Protein AF-A0A519G2T6-F1 (afdb_monomer_lite)

pLDDT: mean 92.82, std 3.71, range [76.06, 97.19]

Foldseek 3Di:
DDDDDDDDDDDDDDPDDDPDDKDKDQPADADDPVDHDPDDDDDDPVDFDWDWDQDPVRGIMTITD

Radius of gyration: 14.38 Å; chains: 1; bounding box: 33×21×44 Å

Structure (mmCIF, N/CA/C/O backbone):
data_AF-A0A519G2T6-F1
#
_entry.id   AF-A0A519G2T6-F1
#
loop_
_atom_site.group_PDB
_atom_site.id
_atom_site.type_symbol
_atom_site.label_atom_id
_atom_site.label_alt_id
_atom_site.label_comp_id
_atom_site.label_asym_id
_atom_site.label_entity_id
_atom_site.label_seq_id
_atom_site.pdbx_PDB_ins_code
_atom_site.Cartn_x
_atom_site.Cartn_y
_atom_site.Cartn_z
_atom_site.occupancy
_atom_site.B_iso_or_equiv
_atom_site.auth_seq_id
_atom_site.auth_comp_id
_atom_site.auth_asym_id
_atom_site.auth_atom_id
_atom_site.pdbx_PDB_model_num
ATOM 1 N N . MET A 1 1 ? 2.817 4.998 -26.401 1.00 76.06 1 MET A N 1
ATOM 2 C CA . MET A 1 1 ? 2.856 5.002 -24.918 1.00 76.06 1 MET A CA 1
ATOM 3 C C . MET A 1 1 ? 1.513 5.472 -24.385 1.00 76.06 1 MET A C 1
ATOM 5 O O . MET A 1 1 ? 0.965 6.410 -24.952 1.00 76.06 1 MET A O 1
ATOM 9 N N . LYS A 1 2 ? 0.979 4.838 -23.335 1.00 91.19 2 LYS A N 1
ATOM 10 C CA . LYS A 1 2 ? -0.272 5.244 -22.674 1.00 91.19 2 LYS A CA 1
ATOM 11 C C . LYS A 1 2 ? 0.042 5.630 -21.232 1.00 91.19 2 LYS A C 1
ATOM 13 O O . LYS A 1 2 ? 0.705 4.871 -20.536 1.00 91.19 2 LYS A O 1
ATOM 18 N N . ARG A 1 3 ? -0.437 6.793 -20.793 1.00 94.81 3 ARG A N 1
ATOM 19 C CA . ARG A 1 3 ? -0.398 7.214 -19.388 1.00 94.81 3 ARG A CA 1
ATOM 20 C C . ARG A 1 3 ? -1.794 7.060 -18.808 1.00 94.81 3 ARG A C 1
ATOM 22 O O . ARG A 1 3 ? -2.765 7.481 -19.432 1.00 94.81 3 ARG A O 1
ATOM 29 N N . LEU A 1 4 ? -1.884 6.443 -17.638 1.00 95.44 4 LEU A N 1
ATOM 30 C CA . LEU A 1 4 ? -3.139 6.208 -16.937 1.00 95.44 4 LEU A CA 1
ATOM 31 C C . LEU A 1 4 ? -3.119 6.916 -15.585 1.00 95.44 4 LEU A C 1
ATOM 33 O O . LEU A 1 4 ? -2.072 7.011 -14.946 1.00 95.44 4 LEU A O 1
ATOM 37 N N . ARG A 1 5 ? -4.292 7.385 -15.162 1.00 95.75 5 ARG A N 1
ATOM 38 C CA . ARG A 1 5 ? -4.595 7.711 -13.770 1.00 95.75 5 ARG A CA 1
ATOM 39 C C . ARG A 1 5 ? -5.640 6.704 -13.311 1.00 95.75 5 ARG A C 1
ATOM 41 O O . ARG A 1 5 ? -6.647 6.534 -13.992 1.00 95.75 5 ARG A O 1
ATOM 48 N N . ILE A 1 6 ? -5.367 6.029 -12.204 1.00 95.44 6 ILE A N 1
ATOM 49 C CA . ILE A 1 6 ? -6.235 5.005 -11.625 1.00 95.44 6 ILE A CA 1
ATOM 50 C C . ILE A 1 6 ? -6.586 5.470 -10.216 1.00 95.44 6 ILE A C 1
ATOM 52 O O . ILE A 1 6 ? -5.720 5.987 -9.512 1.00 95.44 6 ILE A O 1
ATOM 56 N N . GLU A 1 7 ? -7.851 5.3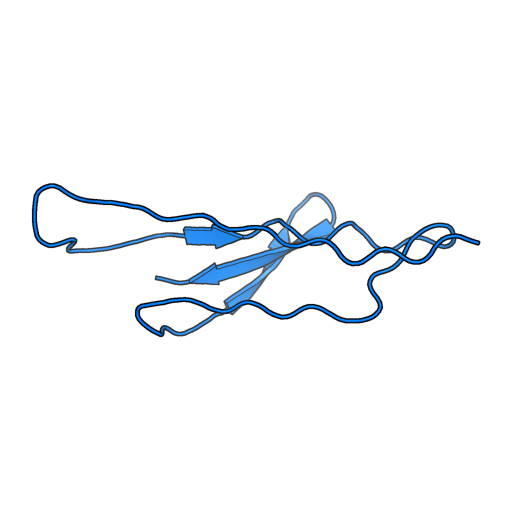24 -9.841 1.00 97.00 7 GLU A N 1
ATOM 57 C CA . GLU A 1 7 ? -8.375 5.710 -8.535 1.00 97.00 7 GLU A CA 1
ATOM 58 C C . GLU A 1 7 ? -9.110 4.511 -7.937 1.00 97.00 7 GLU A C 1
ATOM 60 O O . GLU A 1 7 ? -9.920 3.872 -8.613 1.00 97.00 7 GLU A O 1
ATOM 65 N N . HIS A 1 8 ? -8.786 4.189 -6.688 1.00 96.62 8 HIS A N 1
ATOM 66 C CA . HIS A 1 8 ? -9.403 3.110 -5.929 1.00 96.62 8 HIS A CA 1
ATOM 67 C C . HIS A 1 8 ? -10.037 3.712 -4.682 1.00 96.62 8 HIS A C 1
ATOM 69 O O . HIS A 1 8 ? -9.387 4.477 -3.975 1.00 96.62 8 HIS A O 1
ATOM 75 N N . ALA A 1 9 ? -11.286 3.346 -4.406 1.00 96.50 9 ALA A N 1
ATOM 76 C CA . ALA A 1 9 ? -11.990 3.754 -3.202 1.00 96.50 9 ALA A CA 1
ATOM 77 C C . ALA A 1 9 ? -12.526 2.509 -2.496 1.00 96.50 9 ALA A C 1
ATOM 79 O O . ALA A 1 9 ? -13.298 1.742 -3.072 1.00 96.50 9 ALA A O 1
ATOM 80 N N . THR A 1 10 ? -12.115 2.332 -1.244 1.00 95.62 10 THR A N 1
ATOM 81 C CA . THR A 1 10 ? -12.571 1.252 -0.368 1.00 95.62 10 THR A CA 1
ATOM 82 C C . THR A 1 10 ? -13.038 1.876 0.936 1.00 95.62 10 THR A C 1
ATOM 84 O O . THR A 1 10 ? -12.376 2.762 1.466 1.00 95.62 10 THR A O 1
ATOM 87 N N . GLY A 1 11 ? -14.175 1.421 1.458 1.00 94.00 11 GLY A N 1
ATOM 88 C CA . GLY A 1 11 ? -14.709 1.891 2.731 1.00 94.00 11 GLY A CA 1
ATOM 89 C C . GLY A 1 11 ? -15.380 0.761 3.495 1.00 94.00 11 GLY A C 1
ATOM 90 O O . GLY A 1 11 ? -16.008 -0.115 2.897 1.00 94.00 11 GLY A O 1
ATOM 91 N N . PHE A 1 12 ? -15.259 0.801 4.818 1.00 90.69 12 PHE A N 1
ATOM 92 C CA . PHE A 1 12 ? -15.842 -0.182 5.724 1.00 90.69 12 PHE A CA 1
ATOM 93 C C . PHE A 1 12 ? -16.866 0.496 6.633 1.00 90.69 12 PHE A C 1
ATOM 95 O O . PHE A 1 12 ? -16.669 1.625 7.077 1.00 90.69 12 PHE A O 1
ATOM 102 N N . ARG A 1 13 ? -17.979 -0.191 6.901 1.00 92.69 13 ARG A N 1
ATOM 103 C CA . ARG A 1 13 ? -18.978 0.234 7.887 1.00 92.69 13 ARG A CA 1
ATOM 104 C C . ARG A 1 13 ? -19.150 -0.874 8.904 1.00 92.69 13 ARG A C 1
ATOM 106 O O . ARG A 1 13 ? -19.475 -2.000 8.535 1.00 92.69 13 ARG A O 1
ATOM 113 N N . TYR A 1 14 ? -18.961 -0.529 10.166 1.00 90.12 14 TYR A N 1
ATOM 114 C CA . TYR A 1 14 ? -19.110 -1.443 11.286 1.00 90.12 14 TYR A CA 1
ATOM 115 C C . TYR A 1 14 ? -20.399 -1.120 12.045 1.00 90.12 14 TYR A C 1
ATOM 117 O O . TYR A 1 14 ? -20.885 0.008 12.013 1.00 90.12 14 TYR A O 1
ATOM 125 N N . GLN A 1 15 ? -20.977 -2.128 12.699 1.00 94.69 15 GLN A N 1
ATOM 126 C CA . GLN A 1 15 ? -22.198 -1.979 13.507 1.00 94.69 15 GLN A CA 1
ATOM 127 C C . GLN A 1 15 ? -21.946 -1.233 14.833 1.00 94.69 15 GLN A C 1
ATOM 129 O O . GLN A 1 15 ? -22.896 -0.870 15.518 1.00 94.69 15 GLN A O 1
ATOM 134 N N . GLY A 1 16 ? -20.682 -1.015 15.198 1.00 92.75 16 GLY A N 1
ATOM 135 C CA . GLY A 1 16 ? -20.255 -0.329 16.413 1.00 92.75 16 GLY A CA 1
ATOM 136 C C . GLY A 1 16 ? -18.762 -0.011 16.365 1.00 92.75 16 GLY A C 1
ATOM 137 O O . GLY A 1 16 ? -18.134 -0.150 15.311 1.00 92.75 16 GLY A O 1
ATOM 138 N N . ASP A 1 17 ? -18.212 0.397 17.507 1.00 89.56 17 ASP A N 1
ATOM 139 C CA . ASP A 1 17 ? -16.819 0.829 17.616 1.00 89.56 17 ASP A CA 1
ATOM 140 C C . ASP A 1 17 ? -15.833 -0.306 17.316 1.00 89.56 17 ASP A C 1
ATOM 142 O O . ASP A 1 17 ? -15.988 -1.447 17.764 1.00 89.56 17 ASP A O 1
ATOM 146 N N . VAL A 1 18 ? -14.790 0.025 16.557 1.00 86.88 18 VAL A N 1
ATOM 147 C CA . VAL A 1 18 ? -13.725 -0.905 16.177 1.00 86.88 18 VAL A CA 1
ATOM 148 C C . VAL A 1 18 ? -12.551 -0.726 17.132 1.00 86.88 18 VAL A C 1
ATOM 150 O O . VAL A 1 18 ? -11.983 0.357 17.218 1.00 86.88 18 VAL A O 1
ATOM 153 N N . GLY A 1 19 ? -12.183 -1.791 17.848 1.00 86.88 19 GLY A N 1
ATOM 154 C CA . GLY A 1 19 ? -11.077 -1.757 18.815 1.00 86.88 19 GLY A CA 1
ATOM 155 C C . GLY A 1 19 ? -9.682 -1.942 18.208 1.00 86.88 19 GLY A C 1
ATOM 156 O O . GLY A 1 19 ? -8.697 -1.598 18.852 1.00 86.88 19 GLY A O 1
ATO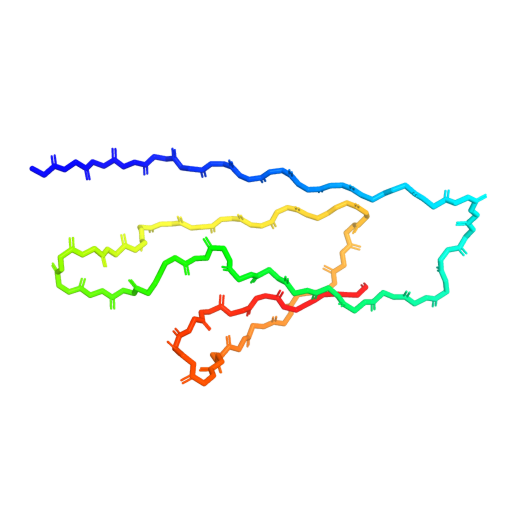M 157 N N . ALA A 1 20 ? -9.590 -2.502 17.000 1.00 85.50 20 ALA A N 1
ATOM 158 C CA . ALA A 1 20 ? -8.339 -2.666 16.265 1.00 85.50 20 ALA A CA 1
ATOM 159 C C . ALA A 1 20 ? -8.621 -2.833 14.770 1.00 85.50 20 ALA A C 1
ATOM 161 O O . ALA A 1 20 ? -9.629 -3.436 14.387 1.00 85.50 20 ALA A O 1
ATOM 162 N N . SER A 1 21 ? -7.704 -2.352 13.938 1.00 85.06 21 SER A N 1
ATOM 163 C CA . SER A 1 21 ? -7.708 -2.599 12.502 1.00 85.06 21 SER A CA 1
ATOM 164 C C . SER A 1 21 ? -6.315 -3.055 12.050 1.00 85.06 21 SER A C 1
ATOM 166 O O . SER A 1 21 ? -5.334 -2.835 12.749 1.00 85.06 21 SER A O 1
ATOM 168 N N . TYR A 1 22 ? -6.237 -3.793 10.941 1.00 91.19 22 TYR A N 1
ATOM 169 C CA . TYR A 1 22 ? -4.979 -4.314 10.390 1.00 91.19 22 TYR A CA 1
ATOM 170 C C . TYR A 1 22 ? -5.075 -4.271 8.869 1.00 91.19 22 TYR A C 1
ATOM 172 O O . TYR A 1 22 ? -5.338 -5.284 8.215 1.00 91.19 22 TYR A O 1
ATOM 180 N N . ASN A 1 23 ? -4.975 -3.071 8.304 1.00 94.62 23 ASN A N 1
ATOM 181 C CA . ASN A 1 23 ? -5.225 -2.863 6.886 1.00 94.62 23 ASN A CA 1
ATOM 182 C C . ASN A 1 23 ? -3.927 -2.865 6.089 1.00 94.62 23 ASN A C 1
ATOM 184 O O . ASN A 1 23 ? -2.903 -2.340 6.520 1.00 94.62 23 ASN A O 1
ATOM 188 N N . GLU A 1 24 ? -4.007 -3.404 4.875 1.00 96.56 24 GLU A N 1
ATOM 189 C CA . GLU A 1 24 ? -2.928 -3.352 3.900 1.00 96.56 24 GLU A CA 1
ATOM 190 C C . GLU A 1 24 ? -3.464 -2.971 2.523 1.00 96.56 24 GLU A C 1
ATOM 192 O O . GLU A 1 24 ? -4.346 -3.633 1.970 1.00 96.56 24 GLU A O 1
ATOM 197 N N . ALA A 1 25 ? -2.886 -1.934 1.924 1.00 96.12 25 ALA A N 1
ATOM 198 C CA . ALA A 1 25 ? -3.127 -1.574 0.537 1.00 96.12 25 ALA A CA 1
ATOM 199 C C . ALA A 1 25 ? -1.984 -2.087 -0.349 1.00 96.12 25 ALA A C 1
ATOM 201 O O . ALA A 1 25 ? -0.831 -1.678 -0.210 1.00 96.12 25 ALA A O 1
ATOM 202 N N . ARG A 1 26 ? -2.330 -2.959 -1.304 1.00 95.94 26 ARG A N 1
ATOM 203 C CA . ARG A 1 26 ? -1.426 -3.547 -2.314 1.00 95.94 26 ARG A CA 1
ATOM 204 C C . ARG A 1 26 ? -1.798 -3.081 -3.726 1.00 95.94 26 ARG A C 1
ATOM 206 O O . ARG A 1 26 ? -1.965 -3.878 -4.640 1.00 95.94 26 ARG A O 1
ATOM 213 N N . MET A 1 27 ? -2.025 -1.775 -3.868 1.00 94.62 27 MET A N 1
ATOM 214 C CA . MET A 1 27 ? -2.670 -1.176 -5.050 1.00 94.62 27 MET A CA 1
ATOM 215 C C . MET A 1 27 ? -1.686 -0.601 -6.075 1.00 94.62 27 MET A C 1
ATOM 217 O O . MET A 1 27 ? -2.102 -0.049 -7.092 1.00 94.62 27 MET A O 1
ATOM 221 N N . LEU A 1 28 ? -0.379 -0.698 -5.819 1.00 92.69 28 LEU A N 1
ATOM 222 C CA . LEU A 1 28 ? 0.640 -0.199 -6.735 1.00 92.69 28 LEU A CA 1
ATOM 223 C C . LEU A 1 28 ? 1.161 -1.340 -7.609 1.00 92.69 28 LEU A C 1
ATOM 225 O O . LEU A 1 28 ? 1.621 -2.346 -7.067 1.00 92.69 28 LEU A O 1
ATOM 229 N N . PRO A 1 29 ? 1.128 -1.203 -8.945 1.00 90.62 29 PRO A N 1
ATOM 230 C CA . PRO A 1 29 ? 1.728 -2.202 -9.810 1.00 90.62 29 PRO A CA 1
ATOM 231 C C . PRO A 1 29 ? 3.245 -2.248 -9.608 1.00 90.62 29 PRO A C 1
ATOM 233 O O . PRO A 1 29 ? 3.884 -1.222 -9.359 1.00 90.62 29 PRO A O 1
ATOM 236 N N . ASN A 1 30 ? 3.832 -3.430 -9.799 1.00 87.94 30 ASN A N 1
ATOM 237 C CA . ASN A 1 30 ? 5.283 -3.573 -9.831 1.00 87.94 30 ASN A CA 1
ATOM 238 C C . ASN A 1 30 ? 5.879 -2.753 -10.988 1.00 87.94 30 ASN A C 1
ATOM 240 O O . ASN A 1 30 ? 5.341 -2.732 -12.101 1.00 87.94 30 ASN A O 1
ATOM 244 N N . SER A 1 31 ? 7.014 -2.107 -10.717 1.00 86.81 31 SER A N 1
ATOM 245 C CA . SER A 1 31 ? 7.773 -1.365 -11.724 1.00 86.81 31 SER A CA 1
ATOM 246 C C . SER A 1 31 ? 8.625 -2.314 -12.569 1.00 86.81 31 SER A C 1
ATOM 248 O O . SER A 1 31 ? 9.376 -3.130 -12.043 1.00 86.81 31 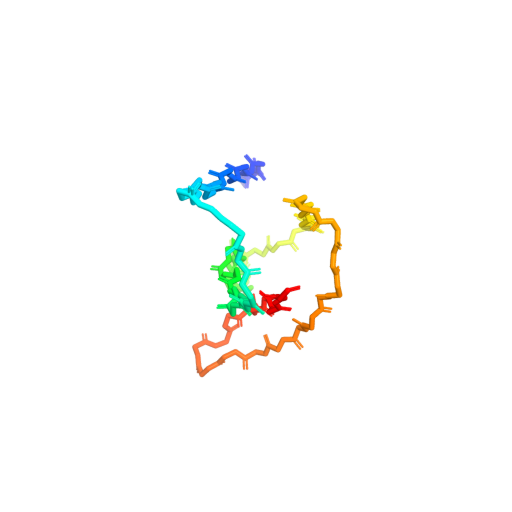SER A O 1
ATOM 250 N N . THR A 1 32 ? 8.516 -2.178 -13.885 1.00 89.00 32 THR A N 1
ATOM 251 C CA . THR A 1 32 ? 9.272 -2.885 -14.926 1.00 89.00 32 THR A CA 1
ATOM 252 C C . THR A 1 32 ? 9.642 -1.891 -16.030 1.00 89.00 32 THR A C 1
ATOM 254 O O . THR A 1 32 ? 9.097 -0.787 -16.080 1.00 89.00 32 THR A O 1
ATOM 257 N N . ASP A 1 33 ? 10.478 -2.296 -16.983 1.00 90.12 33 ASP A N 1
ATOM 258 C CA . ASP A 1 33 ? 10.849 -1.444 -18.126 1.00 90.12 33 ASP A CA 1
ATOM 259 C C . ASP A 1 33 ? 9.648 -1.042 -19.001 1.00 90.12 33 ASP A C 1
ATOM 261 O O . ASP A 1 33 ? 9.671 -0.027 -19.695 1.00 90.12 33 ASP A O 1
ATOM 265 N N . SER A 1 34 ? 8.572 -1.833 -18.959 1.00 91.81 34 SER A N 1
ATOM 266 C CA . SER A 1 34 ? 7.360 -1.615 -19.756 1.00 91.81 34 SER A CA 1
ATOM 267 C C . SER A 1 34 ? 6.242 -0.875 -19.007 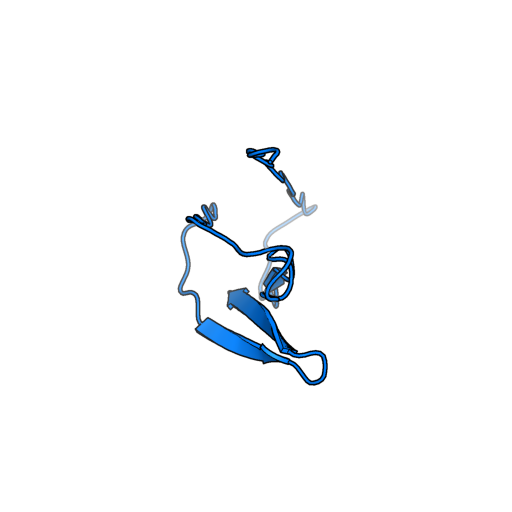1.00 91.81 34 SER A C 1
ATOM 269 O O . SER A 1 34 ? 5.311 -0.369 -19.637 1.00 91.81 34 SER A O 1
ATOM 271 N N . GLN A 1 35 ? 6.323 -0.794 -17.675 1.00 92.12 35 GLN A N 1
ATOM 272 C CA . GLN A 1 35 ? 5.290 -0.225 -16.809 1.00 92.12 35 GLN A CA 1
ATOM 273 C C . GLN A 1 35 ? 5.901 0.260 -15.497 1.00 92.12 35 GLN A C 1
ATOM 275 O O . GLN A 1 35 ? 6.502 -0.526 -14.778 1.00 92.12 35 GLN A O 1
ATOM 280 N N . PHE A 1 36 ? 5.668 1.516 -15.127 1.00 91.75 36 PHE A N 1
ATOM 281 C CA . PHE A 1 36 ? 6.132 2.059 -13.853 1.00 91.75 36 PHE A CA 1
ATOM 282 C C . PHE A 1 36 ? 5.159 3.103 -13.301 1.00 91.75 36 PHE A C 1
ATOM 284 O O . PHE A 1 36 ? 4.406 3.740 -14.043 1.00 91.75 36 PHE A O 1
ATOM 291 N N . VAL A 1 37 ? 5.176 3.272 -11.979 1.00 93.06 37 VAL A N 1
ATOM 292 C CA . VAL A 1 37 ? 4.361 4.266 -11.272 1.00 93.06 37 VAL A CA 1
ATOM 293 C C . VAL A 1 37 ? 5.083 5.612 -11.280 1.00 93.06 37 VAL A C 1
ATOM 295 O O . VAL A 1 37 ? 6.205 5.719 -10.797 1.00 93.06 37 VAL A O 1
ATOM 298 N N . LEU A 1 38 ? 4.430 6.648 -11.816 1.00 93.50 38 LEU A N 1
ATOM 299 C CA . LEU A 1 38 ? 4.956 8.022 -11.808 1.00 93.50 38 LEU A CA 1
ATOM 300 C C . LEU A 1 38 ? 4.765 8.711 -10.454 1.00 93.50 38 LEU A C 1
ATOM 302 O O . LEU A 1 38 ? 5.623 9.460 -10.002 1.00 93.50 38 LEU A O 1
ATOM 306 N N . SER A 1 39 ? 3.606 8.489 -9.841 1.00 93.94 39 SER A N 1
ATOM 307 C CA . SER A 1 39 ? 3.201 9.078 -8.569 1.00 93.94 39 SER A CA 1
ATOM 308 C C . SER A 1 39 ? 2.078 8.244 -7.967 1.00 93.94 39 SER A C 1
ATOM 310 O O . SER A 1 39 ? 1.237 7.728 -8.707 1.00 93.94 39 SER A O 1
ATOM 312 N N . SER A 1 40 ? 2.023 8.179 -6.644 1.00 94.31 40 SER A N 1
ATOM 313 C CA . SER A 1 40 ? 0.949 7.536 -5.890 1.00 94.31 40 SER A CA 1
ATOM 314 C C . SER A 1 40 ? 0.635 8.347 -4.641 1.00 94.31 40 SER A C 1
ATOM 316 O O . SER A 1 40 ? 1.553 8.879 -4.020 1.00 94.31 40 SER A O 1
ATOM 318 N N . GLN A 1 41 ? -0.637 8.388 -4.264 1.00 95.25 41 GLN A N 1
ATOM 319 C CA . GLN A 1 41 ? -1.121 8.980 -3.022 1.00 95.25 41 GLN A CA 1
ATOM 320 C C . GLN A 1 41 ? -2.094 7.996 -2.372 1.00 95.25 41 GLN A C 1
ATOM 322 O O . GLN A 1 41 ? -2.817 7.290 -3.077 1.00 95.25 41 GLN A O 1
ATOM 327 N N . LEU A 1 42 ? -2.062 7.933 -1.045 1.00 95.94 42 LEU A N 1
ATOM 328 C CA . LEU A 1 42 ? -2.978 7.151 -0.230 1.00 95.94 42 LEU A CA 1
ATOM 329 C C . LEU A 1 42 ? -3.586 8.098 0.800 1.00 95.94 42 LEU A C 1
ATOM 331 O O . LEU A 1 42 ? -2.865 8.620 1.645 1.00 95.94 42 LEU A O 1
ATOM 335 N N . ASP A 1 43 ? -4.894 8.303 0.699 1.00 96.88 43 ASP A N 1
ATOM 336 C CA . ASP A 1 43 ? -5.675 9.072 1.661 1.00 96.88 43 ASP A CA 1
ATOM 337 C C . ASP A 1 43 ? -6.505 8.091 2.496 1.00 96.88 43 ASP A C 1
ATOM 339 O O . ASP A 1 43 ? -7.160 7.201 1.947 1.00 96.88 43 ASP A O 1
ATOM 343 N N . ILE A 1 44 ? -6.442 8.223 3.821 1.00 95.69 44 ILE A N 1
ATOM 344 C CA . ILE A 1 44 ? -7.120 7.341 4.778 1.00 95.69 44 ILE A CA 1
ATOM 345 C C . ILE A 1 44 ? -7.911 8.217 5.742 1.00 95.69 44 ILE A C 1
ATOM 347 O O . ILE A 1 44 ? -7.376 9.188 6.274 1.00 95.69 44 ILE A O 1
ATOM 351 N N . GLU A 1 45 ? -9.171 7.851 5.966 1.00 94.19 45 GLU A N 1
ATOM 352 C CA . GLU A 1 45 ? -10.049 8.499 6.935 1.00 94.19 45 GLU A CA 1
ATOM 353 C C . GLU A 1 45 ? -10.706 7.425 7.823 1.00 94.19 45 GLU A C 1
ATOM 355 O O . GLU A 1 45 ? -11.362 6.525 7.279 1.00 94.19 45 GLU A O 1
ATOM 360 N N . PRO A 1 46 ? -10.559 7.492 9.162 1.00 90.88 46 PRO A N 1
ATOM 361 C CA . PRO A 1 46 ? -9.772 8.472 9.923 1.00 90.88 46 PRO A CA 1
ATOM 362 C C . PRO A 1 46 ? -8.261 8.367 9.672 1.00 90.88 46 PRO A C 1
ATOM 364 O O . PRO A 1 46 ? -7.741 7.291 9.387 1.00 90.88 46 PRO A O 1
ATOM 367 N N . SER A 1 47 ? -7.561 9.501 9.771 1.00 92.50 47 SER A N 1
ATOM 368 C CA . SER A 1 47 ? -6.110 9.563 9.551 1.00 92.50 47 SER A CA 1
ATOM 369 C C . SER A 1 47 ? -5.342 8.698 10.552 1.00 92.50 47 SER A C 1
ATOM 371 O O . SER A 1 47 ? -5.609 8.731 11.754 1.00 92.50 47 SER A O 1
ATOM 373 N N . THR A 1 48 ? -4.353 7.962 10.049 1.00 92.06 48 THR A N 1
ATOM 374 C CA . THR A 1 48 ? -3.492 7.078 10.837 1.00 92.06 48 THR A CA 1
ATOM 375 C C . THR A 1 48 ? -2.065 7.040 10.278 1.00 92.06 48 THR A C 1
ATOM 377 O O . THR A 1 48 ? -1.768 7.586 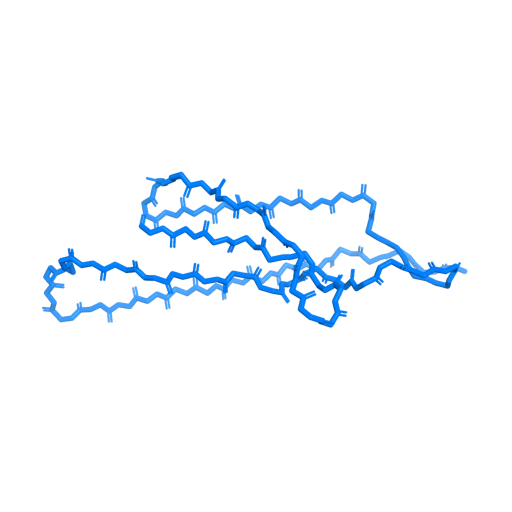9.210 1.00 92.06 48 THR A O 1
ATOM 380 N N . SER A 1 49 ? -1.157 6.411 11.020 1.00 93.88 49 SER A N 1
ATOM 381 C CA . SER A 1 49 ? 0.203 6.140 10.577 1.00 93.88 49 SER A CA 1
ATOM 382 C C . SER A 1 49 ? 0.229 5.087 9.468 1.00 93.88 49 SER A C 1
ATOM 384 O O . SER A 1 49 ? -0.534 4.124 9.478 1.00 93.88 49 SER A O 1
ATOM 386 N N . VAL A 1 50 ? 1.135 5.266 8.505 1.00 96.50 50 VAL A N 1
ATOM 387 C CA . VAL A 1 50 ? 1.296 4.337 7.384 1.00 96.50 50 VAL A CA 1
ATOM 388 C C . VAL A 1 50 ? 2.734 3.853 7.326 1.00 96.50 50 VAL A C 1
ATOM 390 O O . VAL A 1 50 ? 3.669 4.637 7.143 1.00 96.50 50 VAL A O 1
ATOM 393 N N . ASN A 1 51 ? 2.905 2.541 7.416 1.00 96.69 51 ASN A N 1
ATOM 394 C CA . ASN A 1 51 ? 4.179 1.864 7.237 1.00 96.69 51 ASN A CA 1
ATOM 395 C C . ASN A 1 51 ? 4.242 1.233 5.850 1.00 96.69 51 ASN A C 1
ATOM 397 O O . ASN A 1 51 ? 3.258 0.692 5.356 1.00 96.69 51 ASN A O 1
ATOM 401 N N . HIS A 1 52 ? 5.410 1.283 5.217 1.00 95.94 52 HIS A N 1
ATOM 402 C CA . HIS A 1 52 ? 5.592 0.729 3.880 1.00 95.94 52 HIS A CA 1
ATOM 403 C C . HIS A 1 52 ? 6.611 -0.400 3.897 1.00 95.94 52 HIS A C 1
ATOM 405 O O . HIS A 1 52 ? 7.675 -0.269 4.502 1.00 95.94 52 HIS A O 1
ATOM 411 N N . TYR A 1 53 ? 6.313 -1.480 3.181 1.00 95.56 53 TYR A N 1
ATOM 412 C CA . TYR A 1 53 ? 7.243 -2.588 2.991 1.00 95.56 53 TYR A CA 1
ATOM 413 C C . TYR A 1 53 ? 7.077 -3.221 1.602 1.00 95.56 53 TYR A C 1
ATOM 415 O O . TYR A 1 53 ? 6.124 -2.928 0.877 1.00 95.56 53 TYR A O 1
ATOM 423 N N . LEU A 1 54 ? 8.044 -4.049 1.201 1.00 94.75 54 LEU A N 1
ATOM 424 C CA . LEU A 1 54 ? 7.945 -4.879 -0.001 1.00 94.75 54 LEU A CA 1
ATOM 425 C C . LEU A 1 54 ? 7.557 -6.291 0.415 1.00 94.75 54 LEU A C 1
ATOM 427 O O . LEU A 1 54 ? 8.239 -6.892 1.247 1.00 94.75 54 LEU A O 1
ATOM 431 N N . ASP A 1 55 ? 6.468 -6.808 -0.143 1.00 93.50 55 ASP A N 1
ATOM 432 C CA . ASP A 1 55 ? 6.089 -8.197 0.090 1.00 93.50 55 ASP A CA 1
ATOM 433 C C . ASP A 1 55 ? 6.932 -9.169 -0.755 1.00 93.50 55 ASP A C 1
ATOM 435 O O . ASP A 1 55 ? 7.789 -8.779 -1.553 1.00 93.50 55 ASP A O 1
ATOM 439 N N . TYR A 1 56 ? 6.683 -10.466 -0.575 1.00 93.44 56 TYR A N 1
ATOM 440 C CA . TYR A 1 56 ? 7.387 -11.532 -1.291 1.00 93.44 56 TYR A CA 1
ATOM 441 C C . TYR A 1 56 ? 7.270 -11.427 -2.825 1.00 93.44 56 TYR A C 1
ATOM 443 O O . TYR A 1 56 ? 8.154 -11.886 -3.545 1.00 93.44 56 TYR A O 1
ATOM 451 N N . PHE A 1 57 ? 6.207 -10.799 -3.334 1.00 90.75 57 PHE A N 1
ATOM 452 C CA . PHE A 1 57 ? 5.957 -10.629 -4.766 1.00 90.75 57 PHE A CA 1
ATOM 453 C C . PHE A 1 57 ? 6.521 -9.308 -5.312 1.00 90.75 57 PHE A C 1
ATOM 455 O O . PHE A 1 57 ? 6.315 -8.977 -6.483 1.00 90.75 57 PHE A O 1
ATOM 462 N N . GLY A 1 58 ? 7.239 -8.546 -4.482 1.00 88.88 58 GLY A N 1
ATOM 463 C CA . GLY A 1 58 ? 7.815 -7.253 -4.840 1.00 88.88 58 GLY A CA 1
ATOM 464 C C . GLY A 1 58 ? 6.793 -6.118 -4.895 1.00 88.88 58 GLY A C 1
ATOM 465 O O . GLY A 1 58 ? 7.127 -5.030 -5.367 1.00 88.88 58 GLY A O 1
ATOM 466 N N . THR A 1 59 ? 5.567 -6.341 -4.416 1.00 91.56 59 THR A N 1
ATOM 467 C CA . THR A 1 59 ? 4.548 -5.297 -4.340 1.00 91.56 59 THR A CA 1
ATOM 468 C C . THR A 1 59 ? 4.849 -4.373 -3.170 1.00 91.56 59 THR A C 1
ATOM 470 O O . THR A 1 59 ? 5.150 -4.816 -2.061 1.00 91.56 59 THR A O 1
ATOM 473 N N . ARG A 1 60 ? 4.767 -3.060 -3.411 1.00 93.06 60 ARG A N 1
ATOM 474 C CA . ARG A 1 60 ? 4.857 -2.061 -2.345 1.00 93.06 60 ARG A CA 1
ATOM 475 C C . ARG A 1 60 ? 3.543 -2.037 -1.578 1.00 93.06 60 ARG A C 1
ATOM 477 O O . ARG A 1 60 ? 2.535 -1.557 -2.096 1.00 93.06 60 ARG A O 1
ATOM 484 N N . VAL A 1 61 ? 3.586 -2.544 -0.356 1.00 96.50 61 VAL A N 1
ATOM 485 C CA . VAL A 1 61 ? 2.454 -2.594 0.565 1.00 96.50 61 VAL A CA 1
ATOM 486 C C . VAL A 1 61 ? 2.480 -1.364 1.464 1.00 96.50 61 VAL A C 1
ATOM 488 O O . VAL A 1 61 ? 3.541 -0.987 1.963 1.00 96.50 61 VAL A O 1
ATOM 491 N N . ALA A 1 62 ? 1.316 -0.751 1.665 1.00 97.00 62 ALA A N 1
ATOM 492 C CA . ALA A 1 62 ? 1.079 0.244 2.706 1.00 97.00 62 ALA A CA 1
ATOM 493 C C . ALA A 1 62 ? 0.228 -0.392 3.811 1.00 97.00 62 ALA A C 1
ATOM 495 O O . ALA A 1 62 ? -0.926 -0.737 3.561 1.00 97.00 62 ALA A O 1
ATOM 496 N N . ALA A 1 63 ? 0.801 -0.568 4.997 1.00 97.19 63 ALA A N 1
ATOM 497 C CA . ALA A 1 63 ? 0.139 -1.091 6.187 1.00 97.19 63 ALA A CA 1
ATOM 498 C C . ALA A 1 63 ? -0.254 0.051 7.131 1.00 97.19 63 ALA A C 1
ATOM 500 O O . ALA A 1 63 ? 0.544 0.969 7.341 1.00 97.19 63 ALA A O 1
ATOM 501 N N . PHE A 1 64 ? -1.466 -0.003 7.678 1.00 95.00 64 PHE A N 1
ATOM 502 C CA . PHE A 1 64 ? -2.036 1.047 8.525 1.00 95.00 64 PHE A CA 1
ATOM 503 C C . PHE A 1 64 ? -3.142 0.495 9.435 1.00 95.00 64 PHE A C 1
ATOM 505 O O . PHE A 1 64 ? -3.842 -0.451 9.054 1.00 95.00 64 PHE A O 1
ATOM 512 N N . ASP A 1 65 ? -3.297 1.081 10.622 1.00 89.75 65 ASP A N 1
ATOM 513 C CA . ASP A 1 65 ? -4.224 0.622 11.663 1.00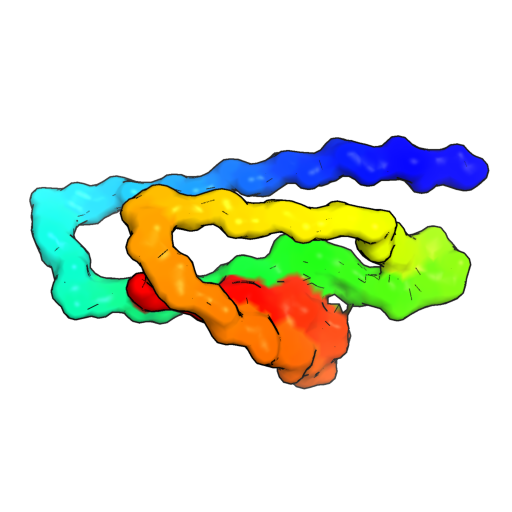 89.75 65 ASP A CA 1
ATOM 514 C C . ASP A 1 65 ? -5.038 1.723 12.350 1.00 89.75 65 ASP A C 1
ATOM 516 O O . ASP A 1 65 ? -4.593 2.887 12.381 1.00 89.75 65 ASP A O 1
#

Sequence (65 aa):
MKRLRIEHATGFRYQGDVGASYNEARMLPNSTDSQFVLSSQLDIEPSTSVNHYLDYFGTRVAAFD

Secondary structure (DSSP, 8-state):
--------------SS--S---EEE--SPPPBTTB--S------SS---EEEEE-TTS-EEEEE-